Protein AF-A0A523IJK7-F1 (afdb_monomer)

Sequence (124 aa):
MNKIKIYRGYRKDGIPIVEVEEIDLTGVNTRMLENTKRHGSDFFEWGYSGAGPSDLARAILLDMKFPKKEVDSLYQDFKYAFILPADFDGFEISEDSINAWWDFKHHNEKEEEDEEGGGFDGFL

Radius of gyration: 17.8 Å; Cα contacts (8 Å, |Δi|>4): 168; chains: 1; bounding box: 46×23×68 Å

Solvent-accessible surface area (backbone atoms only — not comparable to full-atom values): 7105 Å² total; per-residue (Å²): 129,85,63,51,43,36,40,38,38,38,57,59,97,82,44,56,44,47,37,34,39,38,38,45,99,91,46,79,46,77,46,75,62,71,82,81,48,81,69,69,43,95,52,56,44,57,40,47,92,54,54,26,16,42,42,37,31,38,36,53,39,53,73,71,62,48,56,68,74,55,36,74,71,40,21,66,60,48,14,63,72,54,30,34,75,26,52,82,70,35,47,77,47,44,47,67,60,52,50,55,53,50,51,53,54,65,53,52,57,54,55,55,54,57,60,65,72,69,70,85,88,85,90,134

pLDDT: mean 85.95, std 15.03, range [43.47, 98.12]

Nearest PDB structures (foldseek):
  8fs6-assembly1_G  TM=7.033E-01  e=3.477E-01  Saccharomyces cerevisiae
  7stb-assembly1_F  TM=6.823E-01  e=9.544E-01  Saccharomyces cerevisiae S288C
  8fs5-assembly1_G  TM=6.760E-01  e=8.475E-01  Saccharomyces cerevisi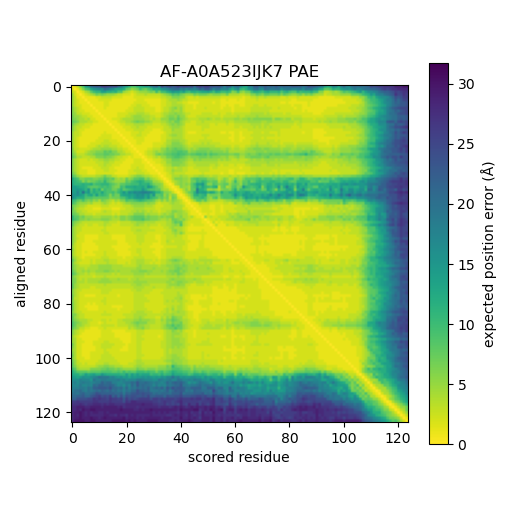ae
  7sh2-assembly1_G  TM=5.414E-01  e=9.544E-01  Saccharomyces cerevisiae
  8fs7-assembly1_G  TM=5.411E-01  e=1.629E+00  Saccharomyces cerevisiae

Foldseek 3Di:
DDWKWKWKWAADVNAIWIKIWTQDPVGTDIDTQDQPCPVVDPHAAAQADDDNLLSVLLSVCVVVVDDNVVSVVCSVVSSVVAGNNDDRRMDMDIPVNVVVVVVVVVVVVVVVVVVVVPPDDDDD

Mean predicted aligned error: 7.61 Å

Secondary structure (DSSP, 8-state):
---EEEEEEEEETTEEEEEEEEEETTEEEEEEPP---TT--SS---SSSSHHHHHHHHHHHHHTT--HHHHHHHHHHHIIIIISSSBTTEEEEEHHHHHHHHHHHHHHHHHHHHHHTT------

Structure (mmCIF, N/CA/C/O backbone):
data_AF-A0A523IJK7-F1
#
_entry.id   AF-A0A523IJK7-F1
#
loop_
_atom_site.group_PDB
_atom_site.id
_atom_site.type_symbol
_atom_site.label_atom_id
_atom_site.label_alt_id
_atom_site.label_comp_id
_atom_site.label_asym_id
_atom_site.label_entity_id
_atom_site.label_seq_id
_atom_site.pdbx_PDB_ins_code
_atom_site.Cartn_x
_atom_site.Cartn_y
_atom_site.Cartn_z
_atom_site.occupancy
_atom_site.B_iso_or_equiv
_atom_site.auth_seq_id
_atom_site.auth_comp_id
_atom_site.auth_asym_id
_atom_site.auth_atom_id
_atom_site.pdbx_PDB_model_num
ATOM 1 N N . MET A 1 1 ? -20.106 5.802 7.353 1.00 50.97 1 MET A N 1
ATOM 2 C CA . MET A 1 1 ? -20.283 4.460 6.757 1.00 50.97 1 MET A CA 1
ATOM 3 C C . MET A 1 1 ? -18.897 3.871 6.625 1.00 50.97 1 MET A C 1
ATOM 5 O O . MET A 1 1 ? -18.041 4.590 6.122 1.00 50.97 1 MET A O 1
ATOM 9 N N . ASN A 1 2 ? -18.657 2.656 7.123 1.00 69.00 2 ASN A N 1
ATOM 10 C CA . ASN A 1 2 ? -17.365 2.006 6.903 1.00 69.00 2 ASN A CA 1
ATOM 11 C C . ASN A 1 2 ? -17.272 1.625 5.432 1.00 69.00 2 ASN A C 1
ATOM 13 O O . ASN A 1 2 ? -18.178 0.998 4.886 1.00 69.00 2 ASN A O 1
ATOM 17 N N . LYS A 1 3 ? -16.207 2.100 4.810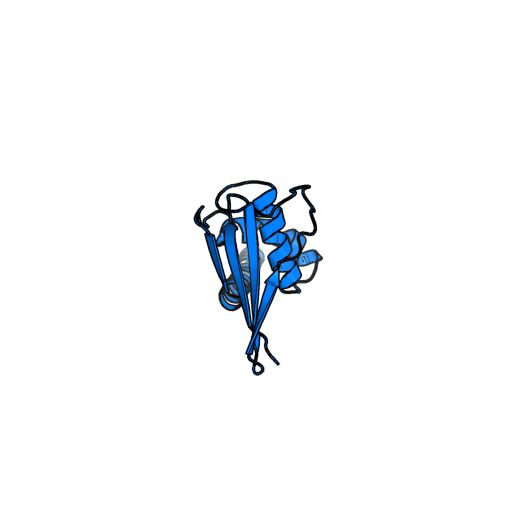 1.00 83.69 3 LYS A N 1
ATOM 18 C CA . LYS A 1 3 ? -15.862 1.882 3.420 1.00 83.69 3 LYS A CA 1
ATOM 19 C C . LYS A 1 3 ? -14.631 1.000 3.457 1.00 83.69 3 LYS A C 1
ATOM 21 O O . LYS A 1 3 ? -13.667 1.401 4.090 1.00 83.69 3 LYS A O 1
ATOM 26 N N . ILE A 1 4 ? -14.718 -0.181 2.861 1.00 92.69 4 ILE A N 1
ATOM 27 C CA . ILE A 1 4 ? -13.640 -1.170 2.871 1.00 92.69 4 ILE A CA 1
ATOM 28 C C . ILE A 1 4 ? -12.747 -0.899 1.672 1.00 92.69 4 ILE A C 1
ATOM 30 O O . ILE A 1 4 ? -13.258 -0.715 0.564 1.00 92.69 4 ILE A O 1
ATOM 34 N N . LYS A 1 5 ? -11.434 -0.896 1.876 1.00 96.81 5 LYS A N 1
ATOM 35 C CA . LYS A 1 5 ? -10.458 -0.768 0.795 1.00 96.81 5 LYS A CA 1
ATOM 36 C C . LYS A 1 5 ? -9.769 -2.083 0.464 1.00 96.81 5 LYS A C 1
ATOM 38 O O . LYS A 1 5 ? -9.412 -2.861 1.346 1.00 96.81 5 LYS A O 1
ATOM 43 N N . ILE A 1 6 ? -9.526 -2.290 -0.824 1.00 97.94 6 ILE A N 1
ATOM 44 C CA . ILE A 1 6 ? -8.686 -3.359 -1.356 1.00 97.94 6 ILE A CA 1
ATOM 45 C C . ILE A 1 6 ? -7.674 -2.726 -2.308 1.00 97.94 6 ILE A C 1
ATOM 47 O O . ILE A 1 6 ? -8.043 -2.071 -3.281 1.00 97.94 6 ILE A O 1
ATOM 51 N N . TYR A 1 7 ? -6.392 -2.919 -2.023 1.00 98.12 7 TYR A N 1
ATOM 52 C CA . TYR A 1 7 ? -5.281 -2.445 -2.838 1.00 98.12 7 TYR A CA 1
ATOM 53 C C . TYR A 1 7 ? -4.835 -3.562 -3.776 1.00 98.12 7 TYR A C 1
ATOM 55 O O . TYR A 1 7 ? -4.475 -4.643 -3.310 1.00 98.12 7 TYR A O 1
ATOM 63 N N . ARG A 1 8 ? -4.826 -3.301 -5.084 1.00 98.06 8 ARG A N 1
ATOM 64 C CA . ARG A 1 8 ? -4.407 -4.263 -6.110 1.00 98.06 8 ARG A CA 1
ATOM 65 C C . ARG A 1 8 ? -3.240 -3.727 -6.910 1.00 98.06 8 ARG A C 1
ATOM 67 O O . ARG A 1 8 ? -3.367 -2.697 -7.565 1.00 98.06 8 ARG A O 1
ATOM 74 N N . GLY A 1 9 ? -2.122 -4.440 -6.867 1.00 97.25 9 GLY A N 1
ATOM 75 C CA . GLY A 1 9 ? -0.969 -4.187 -7.720 1.00 97.25 9 GLY A CA 1
ATOM 76 C C . GLY A 1 9 ? -0.960 -5.145 -8.902 1.00 97.25 9 GLY A C 1
ATOM 77 O O . GLY A 1 9 ? -1.107 -6.348 -8.710 1.00 97.25 9 GLY A O 1
ATOM 78 N N . TYR A 1 10 ? -0.758 -4.635 -10.112 1.00 96.38 10 TYR A N 1
ATOM 79 C CA . TYR A 1 10 ? -0.517 -5.446 -11.307 1.00 96.38 10 TYR A CA 1
ATOM 80 C C . TYR A 1 10 ? 0.359 -4.687 -12.307 1.00 96.38 10 TYR A C 1
ATOM 82 O O . TYR A 1 10 ? 0.483 -3.464 -12.245 1.00 96.38 10 TYR A O 1
ATOM 90 N N . ARG A 1 11 ? 0.974 -5.399 -13.253 1.00 93.62 11 ARG A N 1
ATOM 91 C CA . ARG A 1 11 ? 1.760 -4.783 -14.334 1.00 93.62 11 ARG A CA 1
ATOM 92 C C . ARG A 1 11 ? 0.981 -4.799 -15.642 1.00 93.62 11 ARG A C 1
ATOM 94 O O . ARG A 1 11 ? 0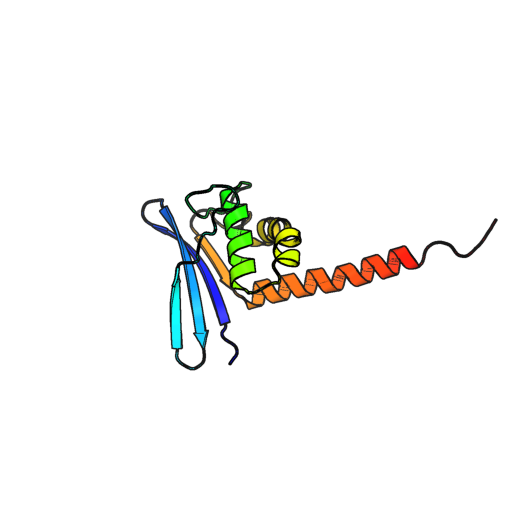.565 -5.854 -16.110 1.00 93.62 11 ARG A O 1
ATOM 101 N N . LYS A 1 12 ? 0.815 -3.631 -16.262 1.00 92.19 12 LYS A N 1
ATOM 102 C CA . LYS A 1 12 ? 0.236 -3.477 -17.603 1.00 92.19 12 LYS A CA 1
ATOM 103 C C . LYS A 1 12 ? 1.332 -3.031 -18.557 1.00 92.19 12 LYS A C 1
ATOM 105 O O . LYS A 1 12 ? 1.890 -1.955 -18.381 1.00 92.19 12 LYS A O 1
ATOM 110 N N . ASP A 1 13 ? 1.667 -3.876 -19.528 1.00 91.88 13 ASP A N 1
ATOM 111 C CA . ASP A 1 13 ? 2.775 -3.640 -20.466 1.00 91.88 13 ASP A CA 1
ATOM 112 C C . ASP A 1 13 ? 4.113 -3.349 -19.749 1.00 91.88 13 ASP A C 1
ATOM 114 O O . ASP A 1 13 ? 4.906 -2.511 -20.168 1.00 91.88 13 ASP A O 1
ATOM 118 N N . GLY A 1 14 ? 4.345 -4.025 -18.616 1.00 88.75 14 GLY A N 1
ATOM 119 C CA . GLY A 1 14 ? 5.521 -3.831 -17.760 1.00 88.75 14 GLY A CA 1
ATOM 120 C C . GLY A 1 14 ? 5.458 -2.606 -16.841 1.00 88.75 14 GLY A C 1
ATOM 121 O O . GLY A 1 14 ? 6.318 -2.465 -15.978 1.00 88.75 14 GLY A O 1
ATOM 122 N N . ILE A 1 15 ? 4.439 -1.752 -16.975 1.00 89.62 15 ILE A N 1
ATOM 123 C CA . ILE A 1 15 ? 4.237 -0.588 -16.110 1.00 89.62 15 ILE A CA 1
ATOM 124 C C . ILE A 1 15 ? 3.459 -1.032 -14.868 1.00 89.62 15 ILE A C 1
ATOM 126 O O . ILE A 1 15 ? 2.343 -1.543 -15.010 1.00 89.62 15 ILE A O 1
ATOM 130 N N . PRO A 1 16 ? 4.004 -0.852 -13.656 1.00 93.69 16 PRO A N 1
ATOM 131 C CA . PRO A 1 16 ? 3.299 -1.199 -12.434 1.00 93.69 16 PRO A CA 1
ATOM 132 C C . PRO A 1 16 ? 2.185 -0.184 -12.151 1.00 93.69 16 PRO A C 1
ATOM 134 O O . PRO A 1 16 ? 2.380 1.034 -12.179 1.00 93.69 16 PRO A O 1
ATOM 137 N N . ILE A 1 17 ? 0.998 -0.714 -11.885 1.00 93.94 17 ILE A N 1
ATOM 138 C CA . ILE A 1 17 ? -0.225 0.021 -11.584 1.00 93.94 17 ILE A CA 1
ATOM 139 C C . ILE A 1 17 ? -0.734 -0.457 -10.230 1.00 93.94 17 ILE A C 1
ATOM 141 O O . ILE A 1 17 ? -0.697 -1.653 -9.939 1.00 93.94 17 ILE A O 1
ATOM 145 N N . VAL A 1 18 ? -1.204 0.485 -9.411 1.00 97.06 18 VAL A N 1
ATOM 146 C CA . VAL A 1 18 ? -1.861 0.177 -8.142 1.00 97.06 18 VAL A CA 1
ATOM 147 C C . VAL A 1 18 ? -3.222 0.849 -8.108 1.00 97.06 18 VAL A C 1
ATOM 149 O O . VAL A 1 18 ? -3.322 2.079 -8.121 1.00 97.06 18 VAL A O 1
ATOM 152 N N . GLU A 1 19 ? -4.260 0.028 -8.053 1.00 97.06 19 GLU A N 1
ATOM 153 C CA . GLU A 1 19 ? -5.645 0.458 -7.918 1.00 97.06 19 GLU A CA 1
ATOM 154 C C . GLU A 1 19 ? -6.128 0.244 -6.484 1.00 97.06 19 GLU A C 1
ATOM 156 O O . GLU A 1 19 ? -5.692 -0.666 -5.777 1.00 97.06 19 GLU A O 1
ATOM 161 N N . VAL A 1 20 ? -7.035 1.114 -6.055 1.00 97.69 20 VAL A N 1
ATOM 162 C CA . VAL A 1 20 ? -7.761 1.012 -4.797 1.00 97.69 20 VAL A CA 1
ATOM 163 C C . VAL A 1 20 ? -9.217 0.799 -5.153 1.00 97.69 20 VAL A C 1
ATOM 165 O O . VAL A 1 20 ? -9.857 1.689 -5.720 1.00 97.69 20 VAL A O 1
ATOM 168 N N . GLU A 1 21 ? -9.726 -0.376 -4.821 1.00 97.06 21 GLU A N 1
ATOM 169 C CA . GLU A 1 21 ? -11.156 -0.614 -4.780 1.00 97.06 21 GLU A CA 1
ATOM 170 C C . GLU A 1 21 ? -11.689 -0.206 -3.431 1.00 97.06 21 GLU A C 1
ATOM 172 O O . GLU A 1 21 ? -11.191 -0.625 -2.391 1.00 97.06 21 GLU A O 1
ATOM 177 N N . GLU A 1 22 ? -12.717 0.620 -3.458 1.00 95.44 22 GLU A N 1
ATOM 178 C CA . GLU A 1 22 ? -13.377 1.090 -2.273 1.00 95.44 22 GLU A CA 1
ATOM 179 C C . GLU A 1 22 ? -14.847 0.681 -2.324 1.00 95.44 22 GLU A C 1
ATOM 181 O O . GLU A 1 22 ? -15.594 1.069 -3.228 1.00 95.44 22 GLU A O 1
ATOM 186 N N . ILE A 1 23 ? -15.244 -0.126 -1.349 1.00 94.06 23 ILE A N 1
ATOM 187 C CA . ILE A 1 23 ? -16.528 -0.814 -1.306 1.00 94.06 23 ILE A CA 1
ATOM 188 C C . ILE A 1 23 ? -17.348 -0.221 -0.167 1.00 94.06 23 ILE A C 1
ATOM 190 O O . ILE A 1 23 ? -16.917 -0.208 0.987 1.00 94.06 23 ILE A O 1
ATOM 194 N N . ASP A 1 24 ? -18.543 0.266 -0.480 1.00 92.06 24 ASP A N 1
ATOM 195 C CA . ASP A 1 24 ? -19.510 0.739 0.508 1.00 92.06 24 ASP A CA 1
ATOM 196 C C . ASP A 1 24 ? -20.941 0.320 0.123 1.00 92.06 24 ASP A C 1
ATOM 198 O O . ASP A 1 24 ? -21.156 -0.455 -0.809 1.00 92.06 24 ASP A O 1
ATOM 202 N N . LEU A 1 25 ? -21.952 0.805 0.855 1.00 90.38 25 LEU A N 1
ATOM 203 C CA . LEU A 1 25 ? -23.350 0.432 0.588 1.00 90.38 25 LEU A CA 1
ATOM 204 C C . LEU A 1 25 ? -23.874 0.934 -0.771 1.00 90.38 25 LEU A C 1
ATOM 206 O O . LEU A 1 25 ? -24.957 0.526 -1.185 1.00 90.38 25 LEU A O 1
ATOM 210 N N . THR A 1 26 ? -23.156 1.837 -1.443 1.00 90.81 26 THR A N 1
ATOM 211 C CA . THR A 1 26 ? -23.518 2.386 -2.758 1.00 90.81 26 THR A CA 1
ATOM 212 C C . THR A 1 26 ? -22.894 1.610 -3.919 1.00 90.81 26 THR A C 1
ATOM 214 O O . THR A 1 26 ? -23.328 1.783 -5.058 1.00 90.81 26 THR A O 1
ATOM 217 N N . GLY A 1 27 ? -21.935 0.720 -3.639 1.00 91.94 27 GLY A N 1
ATOM 218 C CA . GLY A 1 27 ? -21.296 -0.151 -4.621 1.00 91.94 27 GLY A CA 1
ATOM 219 C C . GLY A 1 27 ? -19.773 -0.165 -4.504 1.00 91.94 27 GLY A C 1
ATOM 220 O O . GLY A 1 27 ? -19.210 0.057 -3.434 1.00 91.94 27 GLY A O 1
ATOM 221 N N . VAL A 1 28 ? -19.118 -0.449 -5.631 1.00 94.31 28 VAL A N 1
ATOM 222 C CA . VAL A 1 28 ? -17.656 -0.483 -5.766 1.00 94.31 28 VAL A CA 1
ATOM 223 C C . VAL A 1 28 ? -17.203 0.733 -6.567 1.00 94.31 28 VAL A C 1
ATOM 225 O O . VAL A 1 28 ? -17.718 0.992 -7.656 1.00 94.31 28 VAL A O 1
ATOM 228 N N . ASN A 1 29 ? -16.235 1.471 -6.033 1.00 94.94 29 ASN A N 1
ATOM 229 C CA . ASN A 1 29 ? -15.533 2.544 -6.728 1.00 94.94 29 ASN A CA 1
ATOM 230 C C . ASN A 1 29 ? -14.052 2.180 -6.848 1.00 94.94 29 ASN A C 1
ATOM 232 O O . ASN A 1 29 ? -13.432 1.837 -5.847 1.00 94.94 29 ASN A O 1
A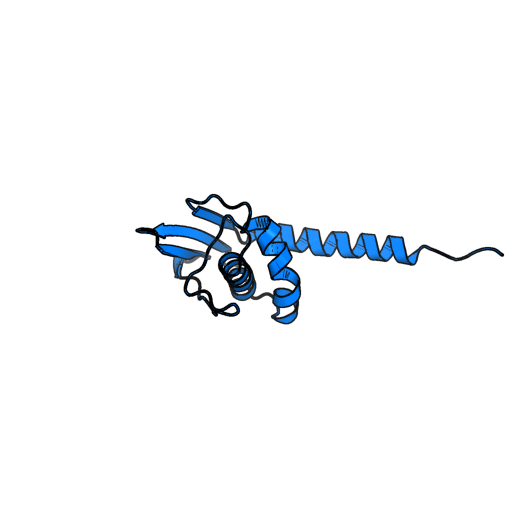TOM 236 N N . THR A 1 30 ? -13.486 2.292 -8.047 1.00 96.12 30 THR A N 1
ATOM 237 C CA . THR A 1 30 ? -12.064 2.032 -8.290 1.00 96.12 30 THR A CA 1
ATOM 238 C C . THR A 1 30 ? -11.347 3.326 -8.647 1.00 96.12 30 THR A C 1
ATOM 240 O O . THR A 1 30 ? -11.794 4.081 -9.515 1.00 96.12 30 THR A O 1
ATOM 243 N N . ARG A 1 31 ? -10.195 3.567 -8.017 1.00 95.56 31 ARG A N 1
ATOM 244 C CA . ARG A 1 31 ? -9.303 4.689 -8.341 1.00 95.56 31 ARG A CA 1
ATOM 245 C C . ARG A 1 31 ? -7.840 4.272 -8.330 1.00 95.56 31 ARG A C 1
ATOM 247 O O . ARG A 1 31 ? -7.472 3.296 -7.692 1.00 95.56 31 ARG A O 1
ATOM 254 N N . MET A 1 32 ? -6.989 5.071 -8.962 1.00 95.31 32 MET A N 1
ATOM 255 C CA . MET A 1 32 ? -5.538 4.902 -8.858 1.00 95.31 32 MET A CA 1
ATOM 256 C C . MET A 1 32 ? -5.036 5.357 -7.482 1.00 95.31 32 MET A C 1
ATOM 258 O O . MET A 1 32 ? -5.508 6.363 -6.939 1.00 95.31 32 MET A O 1
ATOM 262 N N . LEU A 1 33 ? -4.063 4.633 -6.928 1.00 95.12 33 LEU A N 1
ATOM 263 C CA . LEU A 1 33 ? -3.342 5.072 -5.737 1.00 95.12 33 LEU A CA 1
ATOM 264 C C . LEU A 1 33 ? -2.406 6.237 -6.095 1.00 95.12 33 LEU A C 1
ATOM 266 O O . LEU A 1 33 ? -1.675 6.189 -7.084 1.00 95.12 33 LEU A O 1
ATOM 270 N N . GLU A 1 34 ? -2.413 7.292 -5.283 1.00 87.50 34 GLU A N 1
ATOM 271 C CA . GLU A 1 34 ? -1.596 8.481 -5.530 1.00 87.50 34 GLU A CA 1
ATOM 272 C C . GLU A 1 34 ? -0.146 8.268 -5.069 1.00 87.50 34 GLU A C 1
ATOM 274 O O . GLU A 1 34 ? 0.124 8.030 -3.888 1.00 87.50 34 GLU A O 1
ATOM 279 N N . ASN A 1 35 ? 0.811 8.389 -5.995 1.00 80.12 35 ASN A N 1
ATOM 280 C CA . ASN A 1 35 ? 2.234 8.313 -5.673 1.00 80.12 35 ASN A CA 1
ATOM 281 C C . ASN A 1 35 ? 2.778 9.680 -5.240 1.00 80.12 35 ASN A C 1
ATOM 283 O O . ASN A 1 35 ? 2.979 10.578 -6.055 1.00 80.12 35 ASN A O 1
ATOM 287 N N . THR A 1 36 ? 3.080 9.809 -3.947 1.00 72.69 36 THR A N 1
ATOM 288 C CA . THR A 1 36 ? 3.658 11.035 -3.364 1.00 72.69 36 THR A CA 1
ATOM 289 C C . THR A 1 36 ? 5.170 11.194 -3.602 1.00 72.69 36 THR A C 1
ATOM 291 O O . THR A 1 36 ? 5.744 12.189 -3.161 1.00 72.69 36 THR A O 1
ATOM 294 N N . LYS A 1 37 ? 5.820 10.244 -4.298 1.00 76.25 37 LYS A N 1
ATOM 295 C CA . LYS A 1 37 ? 7.233 10.256 -4.736 1.00 76.25 37 LYS A CA 1
ATOM 296 C C . LYS A 1 37 ? 8.254 10.641 -3.653 1.00 76.25 37 LYS A C 1
ATOM 298 O O . LYS A 1 37 ? 9.206 11.371 -3.927 1.00 76.25 37 LYS A O 1
ATOM 303 N N . ARG A 1 38 ? 8.101 10.163 -2.413 1.00 74.38 38 ARG A N 1
ATOM 304 C CA . ARG A 1 38 ? 9.003 10.550 -1.308 1.00 74.38 38 ARG A CA 1
ATOM 305 C C . ARG A 1 38 ? 10.449 10.116 -1.552 1.00 74.38 38 ARG A C 1
ATOM 307 O O . ARG A 1 38 ? 11.359 10.866 -1.207 1.00 74.38 38 ARG A O 1
ATOM 314 N N . HIS A 1 39 ? 10.661 8.938 -2.128 1.00 64.69 39 HIS A N 1
ATOM 315 C CA . HIS A 1 39 ? 11.989 8.400 -2.420 1.00 64.69 39 HIS A CA 1
ATOM 316 C C . HIS A 1 39 ? 12.393 8.554 -3.895 1.00 64.69 39 HIS A C 1
ATOM 318 O O . HIS A 1 39 ? 13.403 7.995 -4.313 1.00 64.69 39 HIS A O 1
ATOM 324 N N . GLY A 1 40 ? 11.652 9.363 -4.664 1.00 62.47 40 GLY A N 1
ATOM 325 C CA . GLY A 1 40 ? 11.999 9.727 -6.040 1.00 62.47 40 GLY A CA 1
ATOM 326 C C . GLY A 1 40 ? 11.672 8.669 -7.093 1.00 62.47 40 GLY A C 1
ATOM 327 O O . GLY A 1 40 ? 12.094 8.820 -8.236 1.00 62.47 40 GLY A O 1
ATOM 328 N N . SER A 1 41 ? 10.927 7.619 -6.740 1.00 68.75 41 SER A N 1
ATOM 329 C CA . SER A 1 41 ? 10.507 6.589 -7.695 1.00 68.75 41 SER A CA 1
ATOM 330 C C . SER A 1 41 ? 9.370 7.113 -8.573 1.00 68.75 41 SER A C 1
ATOM 332 O O . SER A 1 41 ? 8.355 7.597 -8.064 1.00 68.75 41 SER A O 1
ATOM 334 N N . ASP A 1 42 ? 9.510 6.996 -9.894 1.00 72.00 42 ASP A N 1
ATOM 335 C CA . ASP A 1 42 ? 8.454 7.411 -10.826 1.00 72.00 42 ASP A CA 1
ATOM 336 C C . ASP A 1 42 ? 7.222 6.511 -10.759 1.00 72.00 42 ASP A C 1
ATOM 338 O O . ASP A 1 42 ? 6.103 6.985 -10.969 1.00 72.00 42 ASP A O 1
ATOM 342 N N . PHE A 1 43 ? 7.424 5.252 -10.374 1.00 79.12 43 PHE A N 1
ATOM 343 C CA . PHE A 1 43 ? 6.375 4.259 -10.241 1.00 79.12 43 PHE A CA 1
ATOM 344 C C . PHE A 1 43 ? 6.442 3.538 -8.893 1.00 79.12 43 PHE A C 1
ATOM 346 O O . PHE A 1 43 ? 7.489 3.481 -8.243 1.00 79.12 43 PHE A O 1
ATOM 353 N N . PHE A 1 44 ? 5.297 2.998 -8.478 1.00 90.44 44 PHE A N 1
ATOM 354 C CA . PHE A 1 44 ? 5.243 2.031 -7.390 1.00 90.44 44 PHE A CA 1
ATOM 355 C C . PHE A 1 44 ? 5.830 0.702 -7.842 1.00 90.44 44 PHE A C 1
ATOM 357 O O . PHE A 1 44 ? 5.687 0.328 -8.995 1.00 90.44 44 PHE A O 1
ATOM 364 N N . GLU A 1 45 ? 6.453 -0.026 -6.928 1.00 94.00 45 GLU A N 1
ATOM 365 C CA . GLU A 1 45 ? 7.081 -1.317 -7.212 1.00 94.00 45 GLU A CA 1
ATOM 366 C C . GLU A 1 45 ? 6.866 -2.260 -6.023 1.00 94.00 45 GLU A C 1
ATOM 368 O O . GLU A 1 45 ? 6.512 -1.810 -4.936 1.00 94.00 45 GLU A O 1
ATOM 373 N N . TRP A 1 46 ? 7.066 -3.563 -6.214 1.00 96.38 46 TRP A N 1
ATOM 374 C CA . TRP A 1 46 ? 6.888 -4.596 -5.181 1.00 96.38 46 TRP A CA 1
ATOM 375 C C . TRP A 1 46 ? 7.676 -5.865 -5.527 1.00 96.38 46 TRP A C 1
ATOM 377 O O . TRP A 1 46 ? 8.202 -5.977 -6.635 1.00 96.38 46 TRP A O 1
ATOM 387 N N . GLY A 1 47 ? 7.777 -6.801 -4.579 1.00 94.19 47 GLY A N 1
ATOM 388 C CA . GLY A 1 47 ? 8.464 -8.086 -4.766 1.00 94.19 47 GLY A CA 1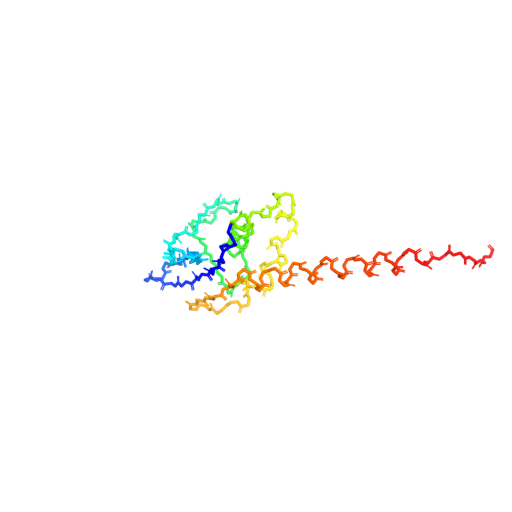
ATOM 389 C C . GLY A 1 47 ? 9.987 -8.043 -4.594 1.00 94.19 47 GLY A C 1
ATOM 390 O O . GLY A 1 47 ? 10.680 -9.005 -4.915 1.00 94.19 47 GLY A O 1
ATOM 391 N N . TYR A 1 48 ? 10.544 -6.924 -4.120 1.00 91.50 48 TYR A N 1
ATOM 392 C CA . TYR A 1 48 ? 11.973 -6.790 -3.831 1.00 91.50 48 TYR A CA 1
ATOM 393 C C . TYR A 1 48 ? 12.245 -5.709 -2.777 1.00 91.50 48 TYR A C 1
ATOM 395 O O . TYR A 1 48 ? 11.367 -4.933 -2.392 1.00 91.50 48 TYR A O 1
ATOM 403 N N . SER A 1 49 ? 13.486 -5.636 -2.292 1.00 86.81 49 SER A N 1
ATOM 404 C CA . SER A 1 49 ? 13.931 -4.566 -1.400 1.00 86.81 49 SER A CA 1
ATOM 405 C C . SER A 1 49 ? 14.357 -3.330 -2.208 1.00 86.81 49 SER A C 1
ATOM 407 O O . SER A 1 49 ? 15.307 -3.368 -2.984 1.00 86.81 49 SER A O 1
ATOM 409 N N . GLY A 1 50 ? 13.667 -2.197 -2.044 1.00 88.56 50 GLY A N 1
ATOM 410 C CA . GLY A 1 50 ? 14.037 -0.976 -2.768 1.00 88.56 50 GLY A CA 1
ATOM 411 C C . GLY A 1 50 ? 13.224 0.269 -2.420 1.00 88.56 50 GLY A C 1
ATOM 412 O O . GLY A 1 50 ? 12.351 0.241 -1.546 1.00 88.56 50 GLY A O 1
ATOM 413 N N . ALA A 1 51 ? 13.515 1.364 -3.128 1.00 88.44 51 ALA A N 1
ATOM 414 C CA . ALA A 1 51 ? 12.838 2.653 -2.971 1.00 88.44 51 ALA A CA 1
ATOM 415 C C . ALA A 1 51 ? 11.378 2.609 -3.447 1.00 88.44 51 ALA A C 1
ATOM 417 O O . ALA A 1 51 ? 10.498 2.997 -2.686 1.00 88.44 51 ALA A O 1
ATOM 418 N N . GLY A 1 52 ? 11.106 2.046 -4.629 1.00 89.19 52 GLY A N 1
ATOM 419 C CA . GLY A 1 52 ? 9.742 1.903 -5.156 1.00 89.19 52 GLY A CA 1
ATOM 420 C C . GLY A 1 52 ? 8.800 1.118 -4.225 1.00 89.19 52 GLY A C 1
ATOM 421 O O . GLY A 1 52 ? 7.737 1.640 -3.884 1.00 89.19 52 GLY A O 1
ATOM 422 N N . PRO A 1 53 ? 9.208 -0.054 -3.693 1.00 94.62 53 PRO A N 1
ATOM 423 C CA . PRO A 1 53 ? 8.459 -0.765 -2.649 1.00 94.62 53 PRO A CA 1
ATOM 424 C C . PRO A 1 53 ? 8.256 0.037 -1.359 1.00 94.62 53 PRO A C 1
ATOM 426 O O . PRO A 1 53 ? 7.230 -0.088 -0.693 1.00 94.62 53 PRO A O 1
ATOM 429 N N . SER A 1 54 ? 9.217 0.894 -1.006 1.00 93.50 54 SER A N 1
ATOM 430 C CA . SER A 1 54 ? 9.113 1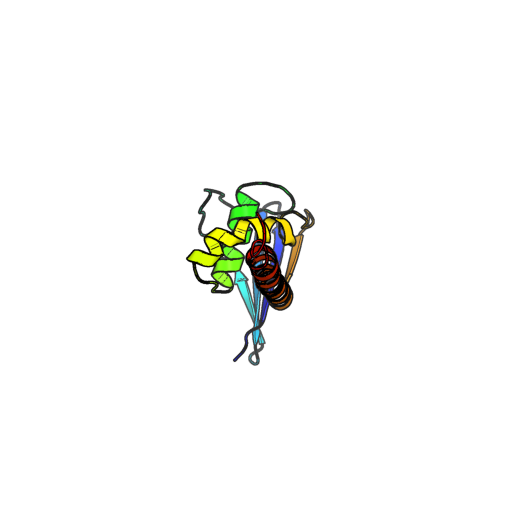.767 0.169 1.00 93.50 54 SER A CA 1
ATOM 431 C C . SER A 1 54 ? 8.118 2.915 -0.054 1.00 93.50 54 SER A C 1
ATOM 433 O O . SER A 1 54 ? 7.323 3.215 0.836 1.00 93.50 54 SER A O 1
ATOM 435 N N . ASP A 1 55 ? 8.119 3.525 -1.242 1.00 93.06 55 ASP A N 1
ATOM 436 C CA . ASP A 1 55 ? 7.141 4.544 -1.639 1.00 93.06 55 ASP A CA 1
ATOM 437 C C . ASP A 1 55 ? 5.720 3.965 -1.679 1.00 93.06 55 ASP A C 1
ATOM 439 O O . ASP A 1 55 ? 4.791 4.603 -1.180 1.00 93.06 55 ASP A O 1
ATOM 443 N N . LEU A 1 56 ? 5.557 2.741 -2.197 1.00 95.69 56 LEU A N 1
ATOM 444 C CA . LEU A 1 56 ? 4.271 2.043 -2.226 1.00 95.69 56 LEU A CA 1
ATOM 445 C C . LEU A 1 56 ? 3.741 1.757 -0.817 1.00 95.69 56 LEU A C 1
ATOM 447 O O . LEU A 1 56 ? 2.612 2.132 -0.499 1.00 95.69 56 LEU A O 1
ATOM 451 N N . ALA A 1 57 ? 4.566 1.157 0.046 1.00 96.44 57 ALA A N 1
ATOM 452 C CA . ALA A 1 57 ? 4.204 0.886 1.436 1.00 96.44 57 ALA A CA 1
ATOM 453 C C . ALA A 1 57 ? 3.711 2.154 2.146 1.00 96.44 57 ALA A C 1
ATOM 455 O O . ALA A 1 57 ? 2.657 2.175 2.782 1.00 96.44 57 ALA A O 1
ATOM 456 N N . ARG A 1 58 ? 4.451 3.252 1.976 1.00 95.31 58 ARG A N 1
ATOM 457 C CA . ARG A 1 58 ? 4.107 4.536 2.574 1.00 95.31 58 ARG A CA 1
ATOM 458 C C . ARG A 1 58 ? 2.820 5.131 1.998 1.00 95.31 58 ARG A C 1
ATOM 460 O O . ARG A 1 58 ? 2.034 5.708 2.748 1.00 95.31 58 ARG A O 1
ATOM 467 N N . ALA A 1 59 ? 2.609 5.025 0.687 1.00 95.25 59 ALA A N 1
ATOM 468 C CA . ALA A 1 59 ? 1.409 5.531 0.028 1.00 95.25 59 ALA A CA 1
ATOM 469 C C . ALA A 1 59 ? 0.143 4.814 0.514 1.00 95.25 59 ALA A C 1
ATOM 471 O O . ALA A 1 59 ? -0.842 5.486 0.811 1.00 95.25 59 ALA A O 1
ATOM 472 N N . ILE A 1 60 ? 0.191 3.487 0.679 1.00 96.81 60 ILE A N 1
ATOM 473 C CA . ILE A 1 60 ? -0.931 2.702 1.216 1.00 96.81 60 ILE A CA 1
ATOM 474 C C . ILE A 1 60 ? -1.292 3.167 2.633 1.00 96.81 60 ILE A C 1
ATOM 476 O O . ILE A 1 60 ? -2.452 3.475 2.896 1.00 96.81 60 ILE A O 1
ATOM 480 N N . LEU A 1 61 ? -0.313 3.316 3.532 1.00 95.69 61 LEU A N 1
ATOM 481 C CA . LEU A 1 61 ? -0.588 3.760 4.906 1.00 95.69 61 LEU A CA 1
ATOM 482 C C . LEU A 1 61 ? -1.152 5.195 4.972 1.00 95.69 61 LEU A C 1
ATOM 484 O O . LEU A 1 61 ? -2.044 5.484 5.770 1.00 95.69 61 LEU A O 1
ATOM 488 N N . LEU A 1 62 ? -0.685 6.107 4.112 1.00 95.00 62 LEU A N 1
ATOM 489 C CA . LEU A 1 62 ? -1.275 7.451 4.006 1.00 95.00 62 LEU A CA 1
ATOM 490 C C . LEU A 1 62 ? -2.709 7.413 3.476 1.00 95.00 62 LEU A C 1
ATOM 492 O O . LEU A 1 62 ? -3.562 8.190 3.914 1.00 95.00 62 LEU A O 1
ATOM 496 N N . ASP A 1 63 ? -2.974 6.530 2.518 1.00 95.50 63 ASP A N 1
ATOM 497 C CA . ASP A 1 63 ? -4.296 6.349 1.936 1.00 95.50 63 ASP A CA 1
ATOM 498 C C . ASP A 1 63 ? -5.295 5.807 2.968 1.00 95.50 63 ASP A C 1
ATOM 500 O O . ASP A 1 63 ? -6.420 6.309 3.061 1.00 95.50 63 ASP A O 1
ATOM 504 N N . MET A 1 64 ? -4.835 4.881 3.810 1.00 93.50 64 MET A N 1
ATOM 505 C CA . MET A 1 64 ? -5.503 4.362 5.010 1.00 93.50 64 MET A CA 1
ATOM 506 C C . MET A 1 64 ? -5.719 5.411 6.116 1.00 93.50 64 MET A C 1
ATOM 508 O O . MET A 1 64 ? -6.350 5.126 7.127 1.00 93.50 64 MET A O 1
ATOM 512 N N . LYS A 1 65 ? -5.247 6.650 5.923 1.00 92.38 65 LYS A N 1
ATOM 513 C CA . LYS A 1 65 ? -5.399 7.776 6.862 1.00 92.38 65 LYS A CA 1
ATOM 514 C C . LYS A 1 65 ? -4.716 7.569 8.216 1.00 92.38 65 LYS A C 1
ATOM 516 O O . LYS A 1 65 ? -5.068 8.263 9.170 1.00 92.38 65 LYS A O 1
ATOM 521 N N . PHE A 1 66 ? -3.686 6.722 8.281 1.00 89.88 66 PHE A N 1
ATOM 522 C CA . PHE A 1 66 ? -2.803 6.692 9.445 1.00 89.88 66 PHE A CA 1
ATOM 523 C C . PHE A 1 66 ? -2.165 8.077 9.666 1.00 89.88 66 P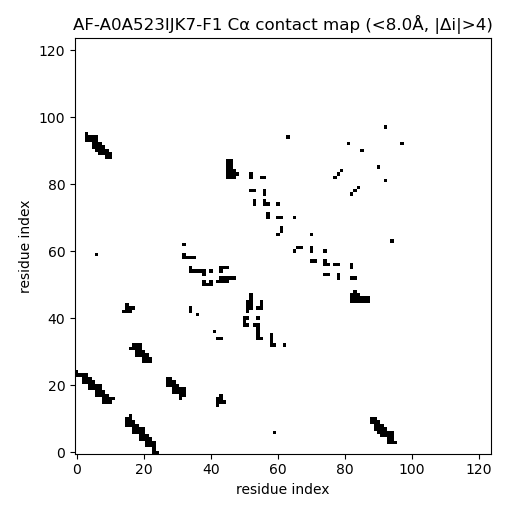HE A C 1
ATOM 525 O O . PHE A 1 66 ? -1.802 8.762 8.696 1.00 89.88 66 PHE A O 1
ATOM 532 N N . PRO A 1 67 ? -2.001 8.520 10.924 1.00 89.56 67 PRO A N 1
ATOM 533 C CA . PRO A 1 67 ? -1.274 9.739 11.245 1.00 89.56 67 PRO A CA 1
ATOM 534 C C . PRO A 1 67 ? 0.115 9.752 10.601 1.00 89.56 67 PRO A C 1
ATOM 536 O O . PRO A 1 67 ? 0.871 8.790 10.687 1.00 89.56 67 PRO A O 1
ATOM 539 N N . LYS A 1 68 ? 0.512 10.874 9.987 1.00 88.25 68 LYS A N 1
ATOM 540 C CA . LYS A 1 68 ? 1.793 10.971 9.255 1.00 88.25 68 LYS A CA 1
ATOM 541 C C . LYS A 1 68 ? 3.013 10.549 10.090 1.00 88.25 68 LYS A C 1
ATOM 543 O O . LYS A 1 68 ? 3.959 9.995 9.537 1.00 88.25 68 LYS A O 1
ATOM 548 N N . LYS A 1 69 ? 3.003 10.842 11.396 1.00 89.25 69 LYS A N 1
ATOM 549 C CA . LYS A 1 69 ? 4.080 10.459 12.321 1.00 89.25 69 LYS A CA 1
ATOM 550 C C . LYS A 1 69 ? 4.213 8.937 12.417 1.00 89.25 69 LYS A C 1
ATOM 552 O O . LYS A 1 69 ? 5.327 8.439 12.352 1.00 89.25 69 LYS A O 1
ATOM 557 N N . GLU A 1 70 ? 3.087 8.241 12.518 1.00 89.88 70 GLU A N 1
ATOM 558 C CA . GLU A 1 70 ? 3.019 6.780 12.554 1.00 89.88 70 GLU A CA 1
ATOM 559 C C . GLU A 1 70 ? 3.426 6.191 11.204 1.00 89.88 70 GLU A C 1
ATOM 561 O O . GLU A 1 70 ? 4.283 5.321 11.135 1.00 89.88 70 GLU A O 1
ATOM 566 N N . VAL A 1 71 ? 2.918 6.733 10.095 1.00 91.75 71 VAL A N 1
ATOM 567 C CA . VAL A 1 71 ? 3.319 6.286 8.751 1.00 91.75 71 VAL A CA 1
ATOM 568 C C . VAL A 1 71 ? 4.839 6.260 8.583 1.00 91.75 71 VAL A C 1
ATOM 570 O O . VAL A 1 71 ? 5.387 5.296 8.052 1.00 91.75 71 VAL A O 1
ATOM 573 N N . ASP A 1 72 ? 5.524 7.316 9.021 1.00 89.31 72 ASP A N 1
ATOM 574 C CA . ASP A 1 72 ? 6.970 7.442 8.855 1.00 89.31 72 ASP A CA 1
ATOM 575 C C . ASP A 1 72 ? 7.767 6.465 9.746 1.00 89.31 72 ASP A C 1
ATOM 577 O O . ASP A 1 72 ? 8.896 6.136 9.380 1.00 89.31 72 ASP A O 1
ATOM 581 N N . SER A 1 73 ? 7.201 5.957 10.848 1.00 91.06 73 SER A N 1
ATOM 582 C CA . SER A 1 73 ? 7.805 4.877 11.645 1.00 91.06 73 SER A CA 1
ATOM 583 C C . SER A 1 73 ? 7.451 3.476 11.134 1.00 91.06 73 SER A C 1
ATOM 585 O O . SER A 1 73 ? 8.234 2.552 11.309 1.00 91.06 73 SER A O 1
ATOM 587 N N . LEU A 1 74 ? 6.310 3.313 10.462 1.00 93.19 74 LEU A N 1
ATOM 588 C CA . LEU A 1 74 ? 5.737 1.998 10.149 1.00 93.19 74 LEU A CA 1
ATOM 589 C C . LEU A 1 74 ? 5.993 1.491 8.739 1.00 93.19 74 LEU A C 1
ATOM 591 O O . LEU A 1 74 ? 5.962 0.286 8.502 1.00 93.19 74 LEU A O 1
ATOM 595 N N . TYR A 1 75 ? 6.180 2.389 7.772 1.00 94.25 75 TYR A N 1
ATOM 596 C CA . TYR A 1 75 ? 6.164 1.996 6.360 1.00 94.25 75 TYR A CA 1
ATOM 597 C C . TYR A 1 75 ? 7.256 0.977 6.002 1.00 94.25 75 TYR A C 1
ATOM 599 O O . TYR A 1 75 ? 7.080 0.202 5.065 1.00 94.25 75 TYR A O 1
ATOM 607 N N . GLN A 1 76 ? 8.372 0.952 6.738 1.00 94.88 76 GLN A N 1
ATOM 608 C CA . GLN A 1 76 ? 9.415 -0.058 6.548 1.00 94.88 76 GLN A CA 1
ATOM 609 C C . GLN A 1 76 ? 8.932 -1.441 6.992 1.00 94.88 76 GLN A C 1
ATOM 611 O O . GLN A 1 76 ? 9.040 -2.389 6.218 1.00 94.88 76 GLN A O 1
ATOM 616 N N . ASP A 1 77 ? 8.330 -1.549 8.172 1.00 95.88 77 ASP A N 1
ATOM 617 C CA . ASP A 1 77 ? 7.765 -2.805 8.672 1.00 95.88 77 ASP A CA 1
ATOM 618 C C . ASP A 1 77 ? 6.616 -3.290 7.790 1.00 95.88 77 ASP A C 1
ATOM 620 O O . ASP A 1 77 ? 6.564 -4.462 7.416 1.00 95.88 77 ASP A O 1
ATOM 624 N N . PHE A 1 78 ? 5.741 -2.372 7.377 1.00 96.94 78 PHE A N 1
ATOM 625 C CA . PHE A 1 78 ? 4.662 -2.667 6.440 1.00 96.94 78 PHE A CA 1
ATOM 626 C C . PHE A 1 78 ? 5.200 -3.196 5.106 1.00 96.94 78 PHE A C 1
ATOM 628 O O . PHE A 1 78 ? 4.692 -4.179 4.563 1.00 96.94 78 PHE A O 1
ATOM 635 N N . LYS A 1 79 ? 6.272 -2.583 4.584 1.00 96.56 79 LYS A N 1
ATOM 636 C CA . LYS A 1 79 ? 6.942 -3.056 3.370 1.00 96.56 79 LYS A CA 1
ATOM 637 C C . LYS A 1 79 ? 7.417 -4.496 3.534 1.00 96.56 79 LYS A C 1
ATOM 639 O O . LYS A 1 79 ? 7.188 -5.290 2.629 1.00 96.56 79 LYS A O 1
ATOM 644 N N . TYR A 1 80 ? 8.068 -4.833 4.646 1.00 96.19 80 TYR A N 1
ATOM 645 C CA . TYR A 1 80 ? 8.548 -6.198 4.881 1.00 96.19 80 TYR A CA 1
ATOM 646 C C . TYR A 1 80 ? 7.411 -7.208 5.040 1.00 96.19 80 TYR A C 1
ATOM 648 O O . TYR A 1 80 ? 7.558 -8.342 4.595 1.00 96.19 80 TYR A O 1
ATOM 656 N N . ALA A 1 81 ? 6.284 -6.798 5.623 1.00 96.88 81 ALA A N 1
ATOM 657 C CA . ALA A 1 81 ? 5.135 -7.670 5.830 1.00 96.88 81 ALA A CA 1
ATOM 658 C C . ALA A 1 81 ? 4.345 -7.954 4.541 1.00 96.88 81 ALA A C 1
ATOM 660 O O . ALA A 1 81 ? 3.937 -9.090 4.323 1.00 96.88 81 ALA A O 1
ATOM 661 N N . PHE A 1 82 ? 4.139 -6.945 3.685 1.00 97.88 82 PHE A N 1
ATOM 662 C CA . PHE A 1 82 ? 3.196 -7.053 2.563 1.00 97.88 82 PHE A CA 1
ATOM 663 C C . PHE A 1 82 ? 3.813 -6.833 1.181 1.00 97.88 82 PHE A C 1
ATOM 665 O O . PHE A 1 82 ? 3.474 -7.537 0.236 1.00 97.88 82 PHE A O 1
ATOM 672 N N . ILE A 1 83 ? 4.704 -5.850 1.031 1.00 97.50 83 ILE A N 1
ATOM 673 C CA . ILE A 1 83 ? 5.132 -5.370 -0.295 1.00 97.50 83 ILE A CA 1
ATOM 674 C C . ILE A 1 83 ? 6.363 -6.115 -0.814 1.00 97.50 83 ILE A C 1
ATOM 676 O O . ILE A 1 83 ? 6.472 -6.389 -2.007 1.00 97.50 83 ILE A O 1
ATOM 680 N N . LEU A 1 84 ? 7.308 -6.439 0.066 1.00 96.31 84 LEU A N 1
ATOM 681 C CA . LEU A 1 84 ? 8.490 -7.221 -0.280 1.00 96.31 84 LEU A CA 1
ATOM 682 C C . LEU A 1 84 ? 8.153 -8.675 -0.649 1.00 96.31 84 LEU A C 1
ATOM 684 O O . LEU A 1 84 ? 8.694 -9.125 -1.654 1.00 96.31 84 LEU A O 1
ATOM 688 N N . PRO A 1 85 ? 7.299 -9.410 0.097 1.00 96.81 85 PRO A N 1
ATOM 689 C CA . PRO A 1 85 ? 6.972 -10.797 -0.242 1.00 96.81 85 PRO A CA 1
ATOM 690 C C . PRO A 1 85 ? 5.935 -10.936 -1.365 1.00 96.81 85 PRO A C 1
ATOM 692 O O . PRO A 1 85 ? 5.639 -12.059 -1.759 1.00 96.81 85 PRO A O 1
ATOM 695 N N . ALA A 1 86 ? 5.364 -9.832 -1.858 1.00 96.88 86 ALA A N 1
ATOM 696 C CA . ALA A 1 86 ? 4.402 -9.852 -2.953 1.00 96.88 86 ALA A CA 1
ATOM 697 C C . ALA A 1 86 ? 4.986 -10.488 -4.224 1.00 96.88 86 ALA A C 1
ATOM 699 O O . ALA A 1 86 ? 6.140 -10.237 -4.581 1.00 96.88 86 ALA A O 1
ATOM 700 N N . ASP A 1 87 ? 4.158 -11.241 -4.948 1.00 95.31 87 ASP A N 1
ATOM 701 C CA . ASP A 1 87 ? 4.547 -11.824 -6.228 1.00 95.31 87 ASP A CA 1
ATOM 702 C C . ASP A 1 87 ? 4.872 -10.743 -7.264 1.00 95.31 87 ASP A C 1
ATOM 704 O O . ASP A 1 87 ? 4.281 -9.658 -7.302 1.00 95.31 87 ASP A O 1
ATOM 708 N N . PHE A 1 88 ? 5.806 -11.060 -8.164 1.00 89.38 88 PHE A N 1
ATOM 709 C CA . PHE A 1 88 ? 6.208 -10.135 -9.223 1.00 89.38 88 PHE A CA 1
ATOM 710 C C . PHE A 1 88 ? 5.041 -9.757 -10.147 1.00 89.38 88 PHE A C 1
ATOM 712 O O . PHE A 1 88 ? 4.980 -8.627 -10.626 1.00 89.38 88 PHE A O 1
ATOM 719 N N . ASP A 1 89 ? 4.086 -10.653 -10.383 1.00 90.88 89 ASP A N 1
ATOM 720 C CA . ASP A 1 89 ? 2.974 -10.371 -11.297 1.00 90.88 89 ASP A CA 1
ATOM 721 C C . ASP A 1 89 ? 1.917 -9.444 -10.676 1.00 90.88 89 ASP A C 1
ATOM 723 O O . ASP A 1 89 ? 1.255 -8.687 -11.392 1.00 90.88 89 ASP A O 1
ATOM 727 N N . GLY A 1 90 ? 1.802 -9.427 -9.345 1.00 96.00 90 GLY A N 1
ATOM 728 C CA . GLY A 1 90 ? 0.829 -8.594 -8.656 1.00 96.00 90 GLY A CA 1
ATOM 729 C C . GLY A 1 90 ? 0.595 -8.974 -7.200 1.00 96.00 90 GLY A C 1
ATOM 730 O O . GLY A 1 90 ? 1.167 -9.927 -6.681 1.00 96.00 90 GLY A O 1
ATOM 731 N N . PHE A 1 91 ? -0.270 -8.206 -6.547 1.00 97.75 91 PHE A N 1
ATOM 732 C CA . PHE A 1 91 ? -0.717 -8.470 -5.183 1.00 97.75 91 PHE A CA 1
ATOM 733 C C . PHE A 1 91 ? -2.145 -7.983 -4.965 1.00 97.75 91 PHE A C 1
ATOM 735 O O . PHE A 1 91 ? -2.639 -7.107 -5.679 1.00 97.75 91 PHE A O 1
ATOM 742 N N . GLU A 1 92 ? -2.759 -8.492 -3.904 1.00 98.12 92 GLU A N 1
ATOM 743 C CA . GLU A 1 92 ? -3.978 -7.951 -3.320 1.00 98.12 92 GLU A CA 1
ATOM 744 C C . GLU A 1 92 ? -3.783 -7.808 -1.807 1.00 98.12 92 GLU A C 1
ATOM 746 O O . GLU A 1 92 ? -3.336 -8.744 -1.146 1.00 98.12 92 GLU A O 1
ATOM 751 N N . ILE A 1 93 ? -4.087 -6.632 -1.257 1.00 98.06 93 ILE A N 1
ATOM 752 C CA . ILE A 1 93 ? -4.022 -6.358 0.183 1.00 98.06 93 ILE A CA 1
ATOM 753 C C . ILE A 1 93 ? -5.338 -5.709 0.601 1.00 98.06 93 ILE A C 1
ATOM 755 O O . ILE A 1 93 ? -5.705 -4.653 0.086 1.00 98.06 93 ILE A O 1
ATOM 759 N N . SER A 1 94 ? -6.042 -6.325 1.548 1.00 97.12 94 SER A N 1
ATOM 760 C CA . SER A 1 94 ? -7.280 -5.774 2.103 1.00 97.12 94 SER A CA 1
ATOM 761 C C . SER A 1 94 ? -7.007 -4.868 3.302 1.00 97.12 94 SER A C 1
ATOM 763 O O . SER A 1 94 ? -6.068 -5.100 4.064 1.00 97.12 94 SER A O 1
ATOM 765 N N . GLU A 1 95 ? -7.862 -3.870 3.504 1.00 95.69 95 GLU A N 1
ATOM 766 C CA . GLU A 1 95 ? -7.878 -3.030 4.704 1.00 95.69 95 GLU A CA 1
ATOM 767 C C . GLU A 1 95 ? -7.949 -3.856 5.995 1.00 95.69 95 GLU A C 1
ATOM 769 O O . GLU A 1 95 ? -7.216 -3.568 6.938 1.00 95.69 95 GLU A O 1
ATOM 774 N N . ASP A 1 96 ? -8.732 -4.937 6.017 1.00 94.94 96 ASP A N 1
ATOM 775 C CA . ASP A 1 96 ? -8.829 -5.830 7.176 1.00 94.94 96 ASP A CA 1
ATOM 776 C C . ASP A 1 96 ? -7.485 -6.492 7.508 1.00 94.94 96 ASP A C 1
ATOM 778 O O . ASP A 1 96 ? -7.106 -6.581 8.675 1.00 94.94 96 ASP A O 1
ATOM 782 N N . SER A 1 97 ? -6.718 -6.912 6.495 1.00 96.62 97 SER A N 1
ATOM 783 C CA . SER A 1 97 ? -5.373 -7.468 6.700 1.00 96.62 97 SER A CA 1
ATOM 784 C C . SER A 1 97 ? -4.395 -6.426 7.248 1.00 96.62 97 SER A C 1
ATOM 786 O O . SER A 1 97 ? -3.560 -6.754 8.090 1.00 96.62 97 SER A O 1
ATOM 788 N N . ILE A 1 98 ? -4.505 -5.172 6.797 1.00 96.19 98 ILE A N 1
ATOM 789 C CA . ILE A 1 98 ? -3.681 -4.060 7.291 1.00 96.19 98 ILE A CA 1
ATOM 790 C C . ILE A 1 98 ? -4.040 -3.742 8.746 1.00 96.19 98 ILE A C 1
ATOM 792 O O . ILE A 1 98 ? -3.143 -3.594 9.573 1.00 96.19 98 ILE A O 1
ATOM 796 N N . ASN A 1 99 ? -5.332 -3.688 9.075 1.00 93.81 99 ASN A N 1
ATOM 797 C CA . ASN A 1 99 ? -5.812 -3.442 10.434 1.00 93.81 99 ASN A CA 1
ATOM 798 C C . ASN A 1 99 ? -5.406 -4.573 11.390 1.00 93.81 99 ASN A C 1
ATOM 800 O O . ASN A 1 99 ? -4.906 -4.305 12.476 1.00 93.81 99 ASN A O 1
ATOM 804 N N . ALA A 1 100 ? -5.509 -5.836 10.968 1.00 94.56 100 ALA A N 1
ATOM 805 C CA . ALA A 1 100 ? -5.047 -6.966 11.774 1.00 94.56 100 ALA A CA 1
ATOM 806 C C . ALA A 1 100 ? -3.530 -6.914 12.041 1.00 94.56 100 ALA A C 1
ATOM 808 O O . ALA A 1 100 ? -3.077 -7.194 13.151 1.00 94.56 100 ALA A O 1
ATOM 809 N N . TRP A 1 101 ? -2.735 -6.528 11.037 1.00 95.38 101 TRP A N 1
ATOM 810 C CA . TRP A 1 101 ? -1.295 -6.310 11.204 1.00 95.38 101 TRP A CA 1
ATOM 811 C C . TRP A 1 101 ? -0.992 -5.153 12.166 1.00 95.38 101 TRP A C 1
ATOM 813 O O . TRP A 1 101 ? -0.099 -5.266 13.008 1.00 95.38 101 TRP A O 1
ATOM 823 N N . TRP A 1 102 ? -1.751 -4.063 12.064 1.00 91.75 102 TRP A N 1
ATOM 824 C CA . TRP A 1 102 ? -1.643 -2.909 12.950 1.00 91.75 102 TRP A CA 1
ATOM 825 C C . TRP A 1 102 ? -1.922 -3.272 14.411 1.00 91.75 102 TRP A C 1
ATOM 827 O O . TRP A 1 102 ? -1.116 -2.956 15.291 1.00 91.75 102 TRP A O 1
ATOM 837 N N . ASP A 1 103 ? -3.022 -3.983 14.653 1.00 91.31 103 ASP A N 1
ATOM 838 C CA . ASP A 1 103 ? -3.429 -4.421 15.987 1.00 91.31 103 ASP A CA 1
ATOM 839 C C . ASP A 1 103 ? -2.387 -5.363 16.599 1.00 91.31 103 ASP A C 1
ATOM 841 O O . ASP A 1 103 ? -2.021 -5.208 17.764 1.00 91.31 103 ASP A O 1
ATOM 845 N N . PHE A 1 104 ? -1.837 -6.291 15.806 1.00 89.31 104 PHE A N 1
ATOM 846 C CA . PHE A 1 104 ? -0.754 -7.171 16.247 1.00 89.31 104 PHE A CA 1
ATOM 847 C C . PHE A 1 104 ? 0.483 -6.378 16.696 1.00 89.31 104 PHE A C 1
ATOM 849 O O . PHE A 1 104 ? 1.057 -6.678 17.741 1.00 89.31 104 PHE A O 1
ATOM 856 N N . LYS A 1 105 ? 0.885 -5.336 15.958 1.00 84.12 105 LYS A N 1
ATOM 857 C CA . LYS A 1 105 ? 2.012 -4.473 16.352 1.00 84.12 105 LYS A CA 1
ATOM 858 C C . LYS A 1 105 ? 1.760 -3.753 17.685 1.00 84.12 105 LYS A C 1
ATOM 860 O O . LYS A 1 105 ? 2.632 -3.764 18.542 1.00 84.12 105 LYS A O 1
ATOM 865 N N . HIS A 1 106 ? 0.555 -3.223 17.895 1.00 78.50 106 HIS A N 1
ATOM 866 C CA . HIS A 1 106 ? 0.207 -2.462 19.107 1.00 78.50 106 HIS A CA 1
ATOM 867 C C . HIS A 1 106 ? -0.088 -3.333 20.329 1.00 78.50 106 HIS A C 1
ATOM 869 O O . HIS A 1 106 ? -0.098 -2.833 21.456 1.00 78.50 106 HIS A O 1
ATOM 875 N N . HIS A 1 107 ? -0.385 -4.616 20.125 1.00 74.69 107 HIS A N 1
ATOM 876 C CA . HIS A 1 107 ? -0.560 -5.560 21.221 1.00 74.69 107 HIS A CA 1
ATOM 877 C C . HIS A 1 107 ? 0.790 -6.032 21.771 1.00 74.69 107 HIS A C 1
ATOM 879 O O . HIS A 1 107 ? 0.983 -5.996 22.980 1.00 74.69 107 HIS A O 1
ATOM 885 N N . ASN A 1 108 ? 1.741 -6.377 20.894 1.00 63.41 108 ASN A N 1
ATOM 886 C CA . ASN A 1 108 ? 3.060 -6.864 21.316 1.00 63.41 108 ASN A CA 1
ATOM 887 C C . ASN A 1 108 ? 3.940 -5.766 21.942 1.00 63.41 108 ASN A C 1
ATOM 889 O O . ASN A 1 108 ? 4.684 -6.054 22.870 1.00 63.41 108 ASN A O 1
ATOM 893 N N . GLU A 1 109 ? 3.817 -4.504 21.511 1.00 58.75 109 GLU A N 1
ATOM 894 C CA . GLU A 1 109 ? 4.558 -3.386 22.128 1.00 58.75 109 GLU A CA 1
ATOM 895 C C . GLU A 1 109 ? 4.220 -3.194 23.620 1.00 58.75 109 GLU A C 1
ATOM 897 O O . GLU A 1 109 ? 5.073 -2.768 24.392 1.00 58.75 109 GLU A O 1
ATOM 902 N N . LYS A 1 110 ? 3.001 -3.548 24.055 1.00 55.34 110 LYS A N 1
ATOM 903 C CA . LYS A 1 110 ? 2.608 -3.458 25.472 1.00 55.34 110 LYS A CA 1
ATOM 904 C C . LYS A 1 110 ? 3.171 -4.592 26.325 1.00 55.34 110 LYS A C 1
ATOM 906 O O . LYS A 1 110 ? 3.445 -4.373 27.496 1.00 55.34 110 LYS A O 1
ATOM 911 N N . GLU A 1 111 ? 3.339 -5.781 25.751 1.00 56.12 111 G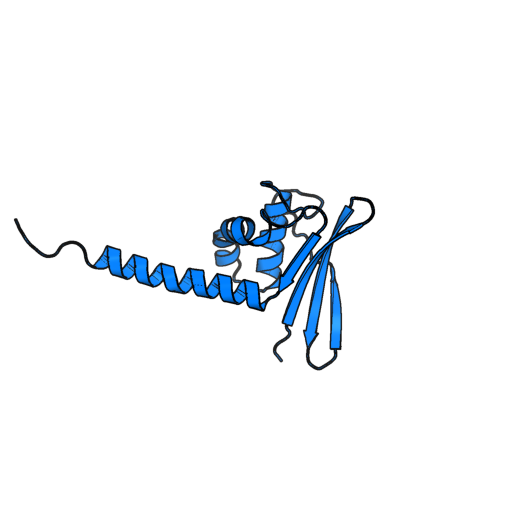LU A N 1
ATOM 912 C CA . GLU A 1 111 ? 3.900 -6.928 26.474 1.00 56.12 111 GLU A CA 1
ATOM 913 C C . GLU A 1 111 ? 5.417 -6.772 26.677 1.00 56.12 111 GLU A C 1
ATOM 915 O O . GLU A 1 111 ? 5.922 -7.093 27.749 1.00 56.12 111 GLU A O 1
ATOM 920 N N . GLU A 1 112 ? 6.138 -6.192 25.708 1.00 55.44 112 GLU A N 1
ATOM 921 C CA . GLU A 1 112 ? 7.577 -5.910 25.845 1.00 55.44 112 GLU A CA 1
ATOM 922 C C . GLU A 1 112 ? 7.870 -4.787 26.869 1.00 55.44 112 GLU A C 1
ATOM 924 O O . GLU A 1 112 ? 8.826 -4.896 27.640 1.00 55.44 112 GLU A O 1
ATOM 929 N N . GLU A 1 113 ? 7.031 -3.742 26.956 1.00 53.84 113 GLU A N 1
ATOM 930 C CA . GLU A 1 113 ? 7.152 -2.698 27.996 1.00 53.84 113 GLU A CA 1
ATOM 931 C C . GLU A 1 113 ? 6.881 -3.240 29.416 1.00 53.84 113 GLU A C 1
ATOM 933 O O . GLU A 1 113 ? 7.547 -2.833 30.375 1.00 53.84 113 GLU A O 1
ATOM 938 N N . ASP A 1 114 ? 5.941 -4.181 29.558 1.00 52.97 114 ASP A N 1
ATOM 939 C CA . ASP A 1 114 ? 5.617 -4.822 30.838 1.00 52.97 114 ASP A CA 1
ATOM 940 C C . ASP A 1 114 ? 6.719 -5.805 31.297 1.00 52.97 114 ASP A C 1
ATOM 942 O O . ASP A 1 114 ? 6.958 -5.947 32.502 1.00 52.97 114 ASP A O 1
ATOM 946 N N . GLU A 1 115 ? 7.438 -6.450 30.369 1.00 53.34 115 GLU A N 1
ATOM 947 C CA . GLU A 1 115 ? 8.571 -7.331 30.692 1.00 53.34 115 GLU A CA 1
ATOM 948 C C . GLU A 1 115 ? 9.858 -6.558 31.044 1.00 53.34 115 GLU A C 1
ATOM 950 O O . GLU A 1 115 ? 10.572 -6.953 31.973 1.00 53.34 115 GLU A O 1
ATOM 955 N N . GLU A 1 116 ? 10.147 -5.427 30.389 1.00 54.03 116 GLU A N 1
ATOM 956 C CA . GLU A 1 116 ? 11.314 -4.590 30.726 1.00 54.03 116 GLU A CA 1
ATOM 957 C C . GLU A 1 116 ? 11.096 -3.708 31.974 1.00 54.03 116 GLU A C 1
ATOM 959 O O . GLU A 1 116 ? 12.059 -3.352 32.660 1.00 54.03 116 GLU A O 1
ATOM 964 N N . GLY A 1 117 ? 9.844 -3.403 32.339 1.00 53.09 117 GLY A N 1
ATOM 965 C CA . GLY A 1 117 ? 9.489 -2.659 33.557 1.00 53.09 117 GLY A CA 1
ATOM 966 C C . GLY A 1 117 ? 9.527 -3.474 34.862 1.00 53.09 117 GLY A C 1
ATOM 967 O O . GLY A 1 117 ? 9.433 -2.896 35.947 1.00 53.09 117 GLY A O 1
ATOM 968 N N . GLY A 1 118 ? 9.673 -4.803 34.779 1.00 53.09 118 GLY A N 1
ATOM 969 C CA . GLY A 1 118 ? 9.692 -5.730 35.921 1.00 53.09 118 GLY A CA 1
ATOM 970 C C . GLY A 1 118 ? 11.085 -6.109 36.445 1.00 53.09 118 GLY A C 1
ATOM 971 O O . GLY A 1 118 ? 11.199 -6.960 37.331 1.00 53.09 118 GLY A O 1
ATOM 972 N N . GLY A 1 119 ? 12.155 -5.521 35.903 1.00 56.12 119 GLY A N 1
ATOM 973 C CA . GLY A 1 119 ? 13.538 -5.840 36.257 1.00 56.12 119 GLY A CA 1
ATOM 974 C C . GLY A 1 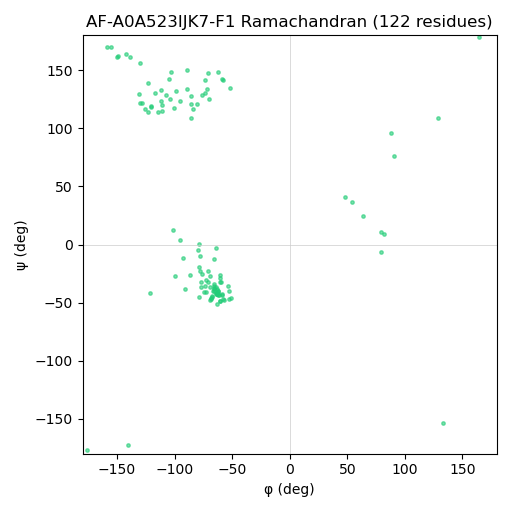119 ? 14.168 -4.839 37.228 1.00 56.12 119 GLY A C 1
ATOM 975 O O . GLY A 1 119 ? 14.426 -3.704 36.851 1.00 56.12 119 GLY A O 1
ATOM 976 N N . PHE A 1 120 ? 14.532 -5.325 38.420 1.00 56.06 120 PHE A N 1
ATOM 977 C CA . PHE A 1 120 ? 15.267 -4.668 39.519 1.00 56.06 120 PHE A CA 1
ATOM 978 C C . PHE A 1 120 ? 14.441 -3.938 40.585 1.00 56.06 120 PHE A C 1
ATOM 980 O O . PHE A 1 120 ? 14.514 -2.722 40.744 1.00 56.06 120 PHE A O 1
ATOM 987 N N . ASP A 1 121 ? 13.831 -4.739 41.460 1.00 54.59 121 ASP A N 1
ATOM 988 C CA . ASP A 1 121 ? 13.879 -4.450 42.893 1.00 54.59 121 ASP A CA 1
ATOM 989 C C . ASP A 1 121 ? 14.484 -5.661 43.627 1.00 54.59 121 ASP A C 1
ATOM 991 O O . ASP A 1 121 ? 13.914 -6.754 43.625 1.00 54.59 121 ASP A O 1
ATOM 995 N N . GLY A 1 122 ? 15.670 -5.482 44.220 1.00 50.19 122 GLY A N 1
ATOM 996 C CA . GLY A 1 122 ? 16.199 -6.405 45.231 1.00 50.19 122 GLY A CA 1
ATOM 997 C C . GLY A 1 122 ? 17.622 -6.957 45.046 1.00 50.19 122 GLY A C 1
ATOM 998 O O . GLY A 1 122 ? 17.843 -7.906 44.301 1.00 50.19 122 GLY A O 1
ATOM 999 N N . PHE A 1 123 ? 18.501 -6.457 45.927 1.00 49.41 123 PHE A N 1
ATOM 1000 C CA . PHE A 1 123 ? 19.714 -7.060 46.517 1.00 49.41 123 PHE A CA 1
ATOM 1001 C C . PHE A 1 123 ? 21.068 -6.939 45.796 1.00 49.41 123 PHE A C 1
ATOM 1003 O O . PHE A 1 123 ? 21.482 -7.825 45.051 1.00 49.41 123 PHE A O 1
ATOM 1010 N N . LEU A 1 124 ? 21.853 -5.931 46.210 1.00 43.47 124 LEU A N 1
ATOM 1011 C CA . LEU A 1 124 ? 22.927 -6.097 47.213 1.00 43.47 124 LEU A CA 1
ATOM 1012 C C . LEU A 1 124 ? 23.362 -4.752 47.812 1.00 43.47 124 LEU A C 1
ATOM 1014 O O . LEU A 1 124 ? 23.518 -3.785 47.036 1.00 43.47 124 LEU A O 1
#